Protein AF-A0AAW0WL42-F1 (afdb_monomer_lite)

Structure (mmCIF, N/CA/C/O backbone):
data_AF-A0AAW0WL42-F1
#
_entry.id   AF-A0AAW0WL42-F1
#
loop_
_atom_site.group_PDB
_atom_site.id
_atom_site.type_symbol
_atom_site.label_atom_id
_atom_site.label_alt_id
_atom_site.label_comp_id
_atom_site.label_asym_id
_atom_site.label_entity_id
_atom_site.label_seq_id
_atom_site.pdbx_PDB_ins_code
_atom_site.Cartn_x
_atom_site.Cartn_y
_atom_site.Cartn_z
_atom_site.occupancy
_atom_site.B_iso_or_equiv
_atom_site.auth_seq_id
_atom_site.auth_comp_id
_atom_site.auth_asym_id
_atom_site.auth_atom_id
_atom_site.pdbx_PDB_model_num
ATOM 1 N N . VAL A 1 1 ? -12.534 11.253 -17.931 1.00 36.69 1 VAL A N 1
ATOM 2 C CA . VAL A 1 1 ? -13.382 10.326 -17.145 1.00 36.69 1 VAL A CA 1
ATOM 3 C C . VAL A 1 1 ? -12.782 8.945 -17.335 1.00 36.69 1 VAL A C 1
ATOM 5 O O . VAL A 1 1 ? -12.980 8.347 -18.386 1.00 36.69 1 VAL A O 1
ATOM 8 N N . ASN A 1 2 ? -11.872 8.556 -16.441 1.00 32.75 2 ASN A N 1
ATOM 9 C CA . ASN A 1 2 ? -11.008 7.392 -16.641 1.00 32.75 2 ASN A CA 1
ATOM 10 C C . ASN A 1 2 ? -11.770 6.095 -16.342 1.00 32.75 2 ASN A C 1
ATOM 12 O O . ASN A 1 2 ? -12.521 6.002 -15.382 1.00 32.75 2 ASN A O 1
ATOM 16 N N . ASN A 1 3 ? -11.555 5.096 -17.194 1.00 33.22 3 ASN A N 1
ATOM 17 C CA . ASN A 1 3 ? -12.293 3.833 -17.326 1.00 33.22 3 ASN A CA 1
ATOM 18 C C . ASN A 1 3 ? -12.243 2.873 -16.111 1.00 33.22 3 ASN A C 1
ATOM 20 O O . ASN A 1 3 ? -12.611 1.708 -16.250 1.00 33.22 3 ASN A O 1
ATOM 24 N N . LEU A 1 4 ? -11.777 3.315 -14.941 1.00 45.91 4 LEU A N 1
ATOM 25 C CA . LEU A 1 4 ? -11.551 2.450 -13.779 1.00 45.91 4 LEU A CA 1
ATOM 26 C C . LEU A 1 4 ? -12.658 2.509 -12.710 1.00 45.91 4 LEU A C 1
ATOM 28 O O . LEU A 1 4 ? -12.720 1.600 -11.884 1.00 45.91 4 LEU A O 1
ATOM 32 N N . ASP A 1 5 ? -13.582 3.478 -12.770 1.00 43.34 5 ASP A N 1
ATOM 33 C CA . ASP A 1 5 ? -14.715 3.604 -11.825 1.00 43.34 5 ASP A CA 1
ATOM 34 C C . ASP A 1 5 ? -15.671 2.388 -11.846 1.00 43.34 5 ASP A C 1
ATOM 36 O O . ASP A 1 5 ? -16.572 2.268 -11.019 1.00 43.34 5 ASP A O 1
ATOM 40 N N . ARG A 1 6 ? -15.488 1.462 -12.798 1.00 39.78 6 ARG A N 1
ATOM 41 C CA . ARG A 1 6 ? -16.279 0.230 -12.941 1.00 39.78 6 ARG A CA 1
ATOM 42 C C . ARG A 1 6 ? -15.676 -1.013 -12.281 1.00 39.78 6 ARG A C 1
ATOM 44 O O . ARG A 1 6 ? -16.339 -2.045 -12.300 1.00 39.78 6 ARG A O 1
ATOM 51 N N . ALA A 1 7 ? -14.456 -0.971 -11.741 1.00 49.81 7 ALA A N 1
ATOM 52 C CA . ALA A 1 7 ? -13.776 -2.211 -11.353 1.00 49.81 7 ALA A CA 1
ATOM 53 C C . ALA A 1 7 ? -14.231 -2.784 -9.997 1.00 49.81 7 ALA A C 1
ATOM 55 O O . ALA A 1 7 ? -14.403 -3.995 -9.904 1.00 49.81 7 ALA A O 1
ATOM 56 N N . LEU A 1 8 ? -14.461 -1.963 -8.964 1.00 56.09 8 LEU A N 1
ATOM 57 C CA . LEU A 1 8 ? -14.911 -2.419 -7.640 1.00 56.09 8 LEU A CA 1
ATOM 58 C C . LEU A 1 8 ? -15.692 -1.300 -6.920 1.00 56.09 8 LEU A C 1
ATOM 60 O O . LEU A 1 8 ? -15.169 -0.190 -6.803 1.00 56.09 8 LEU A O 1
ATOM 64 N N . PRO A 1 9 ? -16.912 -1.554 -6.406 1.00 58.75 9 PRO A N 1
ATOM 65 C CA . PRO A 1 9 ? -17.633 -0.582 -5.588 1.00 58.75 9 PRO A CA 1
ATOM 66 C C . PRO A 1 9 ? -16.797 -0.165 -4.371 1.00 58.75 9 PRO A C 1
ATOM 68 O O . PRO A 1 9 ? -16.345 -1.012 -3.604 1.00 58.75 9 PRO A O 1
ATOM 71 N N . GLY A 1 10 ? -16.590 1.140 -4.187 1.00 65.25 10 GLY A N 1
ATOM 72 C CA . GLY A 1 10 ? -15.865 1.678 -3.032 1.00 65.25 10 GLY A CA 1
ATOM 73 C C . GLY A 1 10 ? -14.338 1.684 -3.147 1.00 65.25 10 GLY A C 1
ATOM 74 O O . GLY A 1 10 ? -13.685 2.031 -2.165 1.00 65.25 10 GLY A O 1
ATOM 75 N N . LEU A 1 11 ? -13.775 1.341 -4.313 1.00 76.69 11 LEU A N 1
ATOM 76 C CA . LEU A 1 11 ? -12.366 1.582 -4.620 1.00 76.69 11 LEU A CA 1
ATOM 77 C C . LEU A 1 11 ? -12.192 3.011 -5.149 1.00 76.69 11 LEU A C 1
ATOM 79 O O . LEU A 1 11 ? -12.708 3.348 -6.212 1.00 76.69 11 LEU A O 1
ATOM 83 N N . TYR A 1 12 ? -11.432 3.827 -4.429 1.00 77.38 12 TYR A N 1
ATOM 84 C CA . TYR A 1 12 ? -11.009 5.153 -4.882 1.00 77.38 12 TYR A CA 1
ATOM 85 C C . TYR A 1 12 ? -9.508 5.132 -5.107 1.00 77.38 12 TYR A C 1
ATOM 87 O O . TYR A 1 12 ? -8.794 4.527 -4.311 1.00 77.38 12 TYR A O 1
ATOM 95 N N . PHE A 1 13 ? -9.023 5.789 -6.158 1.00 87.38 13 PHE A N 1
ATOM 96 C CA . PHE A 1 13 ? -7.589 5.949 -6.362 1.00 87.38 13 PHE A CA 1
ATOM 97 C C . PHE A 1 13 ? -7.240 7.279 -7.029 1.00 87.38 13 PHE A C 1
ATOM 99 O O . PHE A 1 13 ? -8.010 7.827 -7.818 1.00 87.38 13 PHE A O 1
ATOM 106 N N . LEU A 1 14 ? -6.050 7.773 -6.709 1.00 90.81 14 LEU A N 1
ATOM 107 C CA . LEU A 1 14 ? -5.387 8.896 -7.348 1.00 90.81 14 LEU A CA 1
ATOM 108 C C . LEU A 1 14 ? -4.127 8.374 -8.034 1.00 90.81 14 LEU A C 1
ATOM 110 O O . LEU A 1 14 ? -3.274 7.767 -7.390 1.00 90.81 14 LEU A O 1
ATOM 114 N N . GLU A 1 15 ? -4.005 8.624 -9.334 1.00 94.00 15 GLU A N 1
ATOM 115 C CA . GLU A 1 15 ? -2.774 8.362 -10.074 1.00 94.00 15 GLU A CA 1
ATOM 116 C C . GLU A 1 15 ? -1.820 9.555 -9.955 1.00 94.00 15 GLU A C 1
ATOM 118 O O . GLU A 1 15 ? -2.195 10.697 -10.222 1.00 94.00 15 GLU A O 1
ATOM 123 N N . VAL A 1 16 ? -0.577 9.275 -9.573 1.00 94.44 16 VAL A N 1
ATOM 124 C CA . VAL A 1 16 ? 0.518 10.233 -9.449 1.00 94.44 16 VAL A CA 1
ATOM 125 C C . VAL A 1 16 ? 1.661 9.774 -10.349 1.00 94.44 16 VAL A C 1
ATOM 127 O O . VAL A 1 16 ? 2.218 8.688 -10.172 1.00 94.44 16 VAL A O 1
ATOM 130 N N . ASP A 1 17 ? 2.025 10.613 -11.316 1.00 93.31 17 ASP A N 1
ATOM 131 C CA . ASP A 1 17 ? 3.228 10.425 -12.124 1.00 93.31 17 ASP A CA 1
ATOM 132 C C . ASP A 1 17 ? 4.451 10.922 -11.337 1.00 93.31 17 ASP A C 1
ATOM 134 O O . ASP A 1 17 ? 4.514 12.090 -10.952 1.00 93.31 17 ASP A O 1
ATOM 138 N N . ASN A 1 18 ? 5.420 10.036 -11.098 1.00 91.62 18 ASN A N 1
ATOM 139 C CA . ASN A 1 18 ? 6.637 10.330 -10.342 1.00 91.62 18 ASN A CA 1
ATOM 140 C C . ASN A 1 18 ? 7.898 10.368 -11.233 1.00 91.62 18 ASN A C 1
ATOM 142 O O . ASN A 1 18 ? 9.002 10.059 -10.783 1.00 91.62 18 ASN A O 1
ATOM 146 N N . GLY A 1 19 ? 7.736 10.681 -12.523 1.00 91.31 19 GLY A N 1
ATOM 147 C CA . GLY A 1 19 ? 8.813 10.750 -13.514 1.00 91.31 19 GLY A CA 1
ATOM 148 C C . GLY A 1 19 ? 9.173 9.378 -14.081 1.00 91.31 19 GLY A C 1
ATOM 149 O O . GLY A 1 19 ? 8.843 9.081 -15.231 1.00 91.31 19 GLY A O 1
ATOM 150 N N . ASP A 1 20 ? 9.786 8.523 -13.265 1.00 90.50 20 ASP A N 1
ATOM 151 C CA . ASP A 1 20 ? 10.285 7.206 -13.699 1.00 90.50 20 ASP A CA 1
ATOM 152 C C . ASP A 1 20 ? 9.225 6.098 -13.586 1.00 90.50 20 ASP A C 1
ATOM 154 O O . ASP A 1 20 ? 9.289 5.062 -14.252 1.00 90.50 20 ASP A O 1
ATOM 158 N N . HIS A 1 21 ? 8.221 6.310 -12.739 1.00 95.88 21 HIS A N 1
ATOM 159 C CA . HIS A 1 21 ? 7.185 5.334 -12.422 1.00 95.88 21 HIS A CA 1
ATOM 160 C C . HIS A 1 21 ? 5.861 6.008 -12.079 1.00 95.88 21 HIS A C 1
ATOM 162 O O . HIS A 1 21 ? 5.787 7.227 -11.924 1.00 95.88 21 HIS A O 1
ATOM 168 N N . ILE A 1 22 ? 4.815 5.193 -11.969 1.00 96.62 22 ILE A N 1
ATOM 169 C CA . ILE A 1 22 ? 3.474 5.626 -11.590 1.00 96.62 22 ILE A CA 1
ATOM 170 C C . ILE A 1 22 ? 3.168 5.093 -10.194 1.00 96.62 22 ILE A C 1
ATOM 172 O O . ILE A 1 22 ? 3.534 3.964 -9.848 1.00 96.62 22 ILE A O 1
ATOM 176 N N . ILE A 1 23 ? 2.500 5.920 -9.396 1.00 96.62 23 ILE A N 1
ATOM 177 C CA . ILE A 1 23 ? 1.962 5.553 -8.091 1.00 96.62 23 ILE A CA 1
ATOM 178 C C . ILE A 1 23 ? 0.445 5.714 -8.145 1.00 96.62 23 ILE A C 1
ATOM 180 O O . ILE A 1 23 ? -0.046 6.778 -8.503 1.00 96.62 23 ILE A O 1
ATOM 184 N N . TRP A 1 24 ? -0.305 4.683 -7.770 1.00 95.88 24 TRP A N 1
ATOM 185 C CA . TRP A 1 24 ? -1.712 4.828 -7.407 1.00 95.88 24 TRP A CA 1
ATOM 186 C C . TRP A 1 24 ? -1.831 4.837 -5.897 1.00 95.88 24 TRP A C 1
ATOM 188 O O . TRP A 1 24 ? -1.459 3.861 -5.247 1.00 95.88 24 TRP A O 1
ATOM 198 N N . GLU A 1 25 ? -2.358 5.917 -5.344 1.00 94.56 25 GLU A N 1
ATOM 199 C CA . GLU A 1 25 ? -2.776 5.976 -3.947 1.00 94.56 25 GLU A CA 1
ATOM 200 C C . GLU A 1 25 ? -4.249 5.618 -3.890 1.00 94.56 25 GLU A C 1
ATOM 202 O O . GLU A 1 25 ? -5.044 6.247 -4.582 1.00 94.56 25 GLU A O 1
ATOM 207 N N . ALA A 1 26 ? -4.611 4.589 -3.131 1.00 92.31 26 ALA A N 1
ATOM 208 C CA . ALA A 1 26 ? -5.938 4.012 -3.215 1.00 92.31 26 ALA A CA 1
ATOM 209 C C . ALA A 1 26 ? -6.496 3.575 -1.861 1.00 92.31 26 ALA A C 1
ATOM 211 O O . ALA A 1 26 ? -5.761 3.236 -0.931 1.00 92.31 26 ALA A O 1
ATOM 212 N N . GLU A 1 27 ? -7.821 3.552 -1.776 1.00 93.00 27 GLU A N 1
ATOM 213 C CA . GLU A 1 27 ? -8.572 3.102 -0.609 1.00 93.00 27 GLU A CA 1
ATOM 214 C C . GLU A 1 27 ? -9.687 2.145 -1.021 1.00 93.00 27 GLU A C 1
ATOM 216 O O . GLU A 1 27 ? -10.356 2.366 -2.030 1.00 93.00 27 GLU A O 1
ATOM 221 N N . PHE A 1 28 ? -9.922 1.114 -0.211 1.00 92.56 28 PHE A N 1
ATOM 222 C CA . PHE A 1 28 ? -11.082 0.230 -0.333 1.00 92.56 28 PHE A CA 1
ATOM 223 C C . PHE A 1 28 ? -11.679 -0.082 1.043 1.00 92.56 28 PHE A C 1
ATOM 225 O O . PHE A 1 28 ? -11.014 0.064 2.070 1.00 92.56 28 PHE A O 1
ATOM 232 N N . MET A 1 29 ? -12.936 -0.524 1.084 1.00 92.56 29 MET A N 1
ATOM 233 C CA . MET A 1 29 ? -13.557 -0.972 2.334 1.00 92.56 29 MET A CA 1
ATOM 234 C C . MET A 1 29 ? -12.955 -2.303 2.786 1.00 92.56 29 MET A C 1
ATOM 236 O O . MET A 1 29 ? -12.895 -3.263 2.019 1.00 92.56 29 MET A O 1
ATOM 240 N N . SER A 1 30 ? -12.503 -2.372 4.038 1.00 91.69 30 SER A N 1
ATOM 241 C CA . SER A 1 30 ? -11.978 -3.606 4.612 1.00 91.69 30 SER A CA 1
ATOM 242 C C . SER A 1 30 ? -13.071 -4.682 4.648 1.00 91.69 30 SER A C 1
ATOM 244 O O . SER A 1 30 ? -14.160 -4.401 5.148 1.00 91.69 30 SER A O 1
ATOM 246 N N . PRO A 1 31 ? -12.777 -5.935 4.248 1.00 91.44 31 PRO A N 1
ATOM 247 C CA . PRO A 1 31 ? -13.733 -7.039 4.356 1.00 91.44 31 PRO A CA 1
ATOM 248 C C . PRO A 1 31 ? -14.225 -7.290 5.789 1.00 91.44 31 PRO A C 1
ATOM 250 O O . PRO A 1 31 ? -15.276 -7.892 5.989 1.00 91.44 31 PRO A O 1
ATOM 253 N N . PHE A 1 32 ? -13.489 -6.827 6.808 1.00 93.12 32 PHE A N 1
ATOM 254 C CA . PHE A 1 32 ? -13.939 -6.916 8.197 1.00 93.12 32 PHE A CA 1
ATOM 255 C C . PHE A 1 32 ? -15.175 -6.067 8.479 1.00 93.12 32 PHE A C 1
ATOM 257 O O . PHE A 1 32 ? -15.907 -6.405 9.397 1.00 93.12 32 PHE A O 1
ATOM 264 N N . VAL A 1 33 ? -15.456 -5.023 7.697 1.00 92.56 33 VAL A N 1
ATOM 265 C CA . VAL A 1 33 ? -16.695 -4.250 7.860 1.00 92.56 33 VAL A CA 1
ATOM 266 C C . VAL A 1 33 ? -17.921 -5.130 7.608 1.00 92.56 33 VAL A C 1
ATOM 268 O O . VAL A 1 33 ? -18.866 -5.092 8.391 1.00 92.56 33 VAL A O 1
ATOM 271 N N . ASP A 1 34 ? -17.870 -5.964 6.569 1.00 91.50 34 ASP A N 1
ATOM 272 C CA . ASP A 1 34 ? -18.992 -6.821 6.178 1.00 91.50 34 ASP A CA 1
ATOM 273 C C . ASP A 1 34 ? -19.031 -8.122 6.988 1.00 91.50 34 ASP A C 1
ATOM 275 O O . ASP A 1 34 ? -20.097 -8.591 7.385 1.00 91.50 34 ASP A O 1
ATOM 279 N N . HIS A 1 35 ? -17.864 -8.721 7.239 1.00 94.75 35 HIS A N 1
ATOM 280 C CA . HIS A 1 35 ? -17.778 -10.034 7.878 1.00 94.75 35 HIS A CA 1
ATOM 281 C C . HIS A 1 35 ? -17.702 -9.977 9.409 1.00 94.75 35 HIS A C 1
ATOM 283 O O . HIS A 1 35 ? -18.076 -10.950 10.061 1.00 94.75 35 HIS A O 1
ATOM 289 N N . LEU A 1 36 ? -17.200 -8.880 9.987 1.00 94.38 36 LEU A N 1
ATOM 290 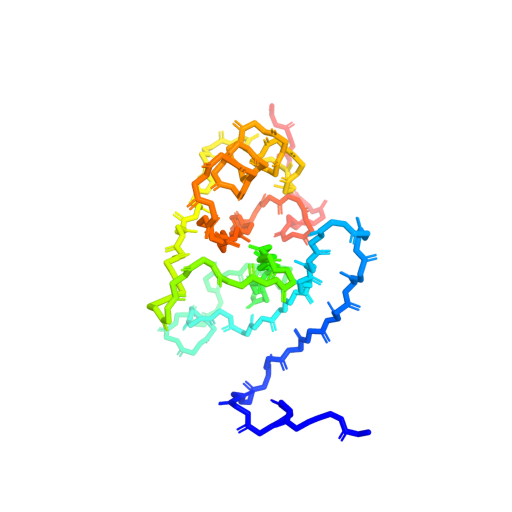C CA . LEU A 1 36 ? -16.943 -8.711 11.426 1.00 94.38 36 LEU A CA 1
ATOM 291 C C . LEU A 1 36 ? -17.256 -7.263 11.872 1.00 94.38 36 LEU A C 1
ATOM 293 O O . LEU A 1 36 ? -16.357 -6.535 12.314 1.00 94.38 36 LEU A O 1
ATOM 297 N N . PRO A 1 37 ? -18.520 -6.814 11.744 1.00 92.81 37 PRO A N 1
ATOM 298 C CA . PRO A 1 37 ? -18.893 -5.426 11.994 1.00 92.81 37 PRO A CA 1
ATOM 299 C C . PRO A 1 37 ? -18.555 -4.999 13.428 1.00 92.81 37 PRO A C 1
ATOM 301 O O . PRO A 1 37 ? -18.843 -5.707 14.392 1.00 92.81 37 PRO A O 1
ATOM 304 N N . GLY A 1 38 ? -17.939 -3.823 13.565 1.00 91.81 38 GLY A N 1
ATOM 305 C CA . GLY A 1 38 ? -17.511 -3.264 14.853 1.00 91.81 38 GLY A CA 1
ATOM 306 C C . GLY A 1 38 ? -16.157 -3.764 15.370 1.00 91.81 38 GLY A C 1
ATOM 307 O O . GLY A 1 38 ? -15.704 -3.279 16.403 1.00 91.81 38 GLY A O 1
ATOM 308 N N . LEU A 1 39 ? -15.486 -4.692 14.671 1.00 93.81 39 LEU A N 1
ATOM 309 C CA . LEU A 1 39 ? -14.146 -5.153 15.059 1.00 93.81 39 LEU A CA 1
ATOM 310 C C . LEU A 1 39 ? -13.073 -4.078 14.847 1.00 93.81 39 LEU A C 1
ATOM 312 O O . LEU A 1 39 ? -12.146 -3.947 15.646 1.00 93.81 39 LEU A O 1
ATOM 316 N N . LEU A 1 40 ? -13.168 -3.348 13.735 1.00 94.00 40 LEU A N 1
ATOM 317 C CA . LEU A 1 40 ? -12.234 -2.281 13.404 1.00 94.00 40 LEU A CA 1
ATOM 318 C C . LEU A 1 40 ? -12.753 -0.937 13.923 1.00 94.00 40 LEU A C 1
ATOM 320 O O . LEU A 1 40 ? -13.953 -0.675 13.838 1.00 94.00 40 LEU A O 1
ATOM 324 N N . PRO A 1 41 ? -11.861 -0.046 14.386 1.00 94.06 41 PRO A N 1
ATOM 325 C CA . PRO A 1 41 ? -12.221 1.346 14.598 1.00 94.06 41 PRO A CA 1
ATOM 326 C C . PRO A 1 41 ? -12.528 2.023 13.260 1.00 94.06 41 PRO A C 1
ATOM 328 O O . PRO A 1 41 ? -12.080 1.572 12.198 1.00 94.06 41 PRO A O 1
ATOM 331 N N . LYS A 1 42 ? -13.241 3.152 13.315 1.00 93.38 42 LYS A N 1
ATOM 332 C CA . LYS A 1 42 ? -13.763 3.826 12.122 1.00 93.38 42 LYS A CA 1
ATOM 333 C C . LYS A 1 42 ? -12.668 4.190 11.117 1.00 93.38 42 LYS A C 1
ATOM 335 O O . LYS A 1 42 ? -12.856 4.033 9.914 1.00 93.38 42 LYS A O 1
ATOM 340 N N . GLU A 1 43 ? -11.513 4.625 11.607 1.00 93.88 43 GLU A N 1
ATOM 341 C CA . GLU A 1 43 ? -10.335 4.987 10.814 1.00 93.88 43 GLU A CA 1
ATOM 342 C C . GLU A 1 43 ? -9.705 3.782 10.100 1.00 93.88 43 GLU A C 1
ATOM 344 O O . GLU A 1 43 ? -9.082 3.938 9.053 1.00 93.88 43 GLU A O 1
ATOM 349 N N . SER A 1 44 ? -9.875 2.569 10.634 1.00 94.56 44 SER A N 1
ATOM 350 C CA . SER A 1 44 ? -9.354 1.338 10.032 1.00 94.56 44 SER A CA 1
ATOM 351 C C . SER A 1 44 ? -10.355 0.626 9.124 1.00 94.56 44 SER A C 1
ATOM 353 O O . SER A 1 44 ? -9.941 -0.265 8.384 1.00 94.56 44 SER A O 1
ATOM 355 N N . GLU A 1 45 ? -11.637 0.998 9.123 1.00 94.44 45 GLU A N 1
ATOM 356 C CA . GLU A 1 45 ? -12.635 0.412 8.214 1.00 94.44 45 GLU A CA 1
ATOM 357 C C . GLU A 1 45 ? -12.253 0.584 6.740 1.00 94.44 45 GLU A C 1
ATOM 359 O O . GLU A 1 45 ? -12.507 -0.304 5.928 1.00 94.44 45 GLU A O 1
ATOM 364 N N . LYS A 1 46 ? -11.596 1.697 6.398 1.00 93.12 46 LYS A N 1
ATOM 365 C CA . LYS A 1 46 ? -10.986 1.896 5.083 1.00 93.12 46 LYS A CA 1
ATOM 366 C C . LYS A 1 46 ? -9.542 1.411 5.093 1.00 93.12 46 LYS A C 1
ATOM 368 O O . LYS A 1 46 ? -8.743 1.773 5.958 1.00 93.12 46 LYS A O 1
ATOM 373 N N . ALA A 1 47 ? -9.208 0.572 4.126 1.00 93.25 47 ALA A N 1
ATOM 374 C CA . ALA A 1 47 ? -7.865 0.087 3.885 1.00 93.25 47 ALA A CA 1
ATOM 375 C C . ALA A 1 47 ? -7.170 0.970 2.846 1.00 93.25 47 ALA A C 1
ATOM 377 O O . ALA A 1 47 ? -7.544 0.959 1.677 1.00 93.25 47 ALA A O 1
ATOM 378 N N . ALA A 1 48 ? -6.153 1.711 3.289 1.00 93.56 48 ALA A N 1
ATOM 379 C CA . ALA A 1 48 ? -5.298 2.525 2.432 1.00 93.56 48 ALA A CA 1
ATOM 380 C C . ALA A 1 48 ? -4.111 1.707 1.904 1.00 93.56 48 ALA A C 1
ATOM 382 O O . ALA A 1 48 ? -3.436 0.998 2.661 1.00 93.56 48 ALA A O 1
ATOM 383 N N . PHE A 1 49 ? -3.835 1.820 0.609 1.00 95.19 49 PHE A N 1
ATOM 384 C CA . PHE A 1 49 ? -2.719 1.147 -0.042 1.00 95.19 49 PHE A CA 1
ATOM 385 C C . PHE A 1 49 ? -2.127 1.988 -1.176 1.00 95.19 49 PHE A C 1
ATOM 387 O O . PHE A 1 49 ? -2.759 2.908 -1.692 1.00 95.19 49 PHE A O 1
ATOM 394 N N . GLN A 1 50 ? -0.894 1.665 -1.568 1.00 95.75 50 GLN A N 1
ATOM 395 C CA . GLN A 1 50 ? -0.244 2.242 -2.741 1.00 95.75 50 GLN A CA 1
ATOM 396 C C . GLN A 1 50 ? 0.151 1.145 -3.729 1.00 95.75 50 GLN A C 1
ATOM 398 O O . GLN A 1 50 ? 0.753 0.147 -3.331 1.00 95.75 50 GLN A O 1
ATOM 403 N N . LEU A 1 51 ? -0.153 1.332 -5.012 1.00 96.75 51 LEU A N 1
ATOM 404 C CA . LEU A 1 51 ? 0.428 0.544 -6.099 1.00 96.75 51 LEU A CA 1
ATOM 405 C C . LEU A 1 51 ? 1.526 1.361 -6.761 1.00 96.75 51 LEU A C 1
ATOM 407 O O . LEU A 1 51 ? 1.285 2.481 -7.187 1.00 96.75 51 LEU A O 1
ATOM 411 N N . VAL A 1 52 ? 2.719 0.798 -6.872 1.00 97.69 52 VAL A N 1
ATOM 412 C CA . VAL A 1 52 ? 3.865 1.424 -7.532 1.00 97.69 52 VAL A CA 1
ATOM 413 C C . VAL A 1 52 ? 4.290 0.529 -8.680 1.00 97.69 52 VAL A C 1
ATOM 415 O O . VAL A 1 52 ? 4.606 -0.641 -8.462 1.00 97.69 52 VAL A O 1
ATOM 418 N N . PHE A 1 53 ? 4.286 1.047 -9.902 1.00 97.31 53 PHE A N 1
ATOM 419 C CA . PHE A 1 53 ? 4.542 0.238 -11.091 1.00 97.31 53 PHE A CA 1
ATOM 420 C C . PHE A 1 53 ? 5.235 1.043 -12.196 1.00 97.31 53 PHE A C 1
ATOM 422 O O . PHE A 1 53 ? 5.148 2.275 -12.222 1.00 97.31 53 PHE A O 1
ATOM 429 N N . PRO A 1 54 ? 5.967 0.376 -13.106 1.00 96.19 54 PRO A N 1
ATOM 430 C CA . PRO A 1 54 ? 6.752 1.082 -14.103 1.00 96.19 54 PRO A CA 1
ATOM 431 C C . PRO A 1 54 ? 5.839 1.604 -15.215 1.00 96.19 54 PRO A C 1
ATOM 433 O O . PRO A 1 54 ? 4.833 0.978 -15.557 1.00 96.19 54 PRO A O 1
ATOM 436 N N . LYS A 1 55 ? 6.226 2.720 -15.840 1.00 94.56 55 LYS A N 1
ATOM 437 C CA . LYS A 1 55 ? 5.526 3.248 -17.027 1.00 94.56 55 LYS A CA 1
ATOM 438 C C . LYS A 1 55 ? 5.582 2.280 -18.210 1.00 94.56 55 LYS A C 1
ATOM 440 O O . LYS A 1 55 ? 4.645 2.199 -18.998 1.00 94.56 55 LYS A O 1
ATOM 445 N N . VAL A 1 56 ? 6.680 1.530 -18.315 1.00 93.06 56 VAL A N 1
ATOM 446 C CA . VAL A 1 56 ? 6.898 0.510 -19.342 1.00 93.06 56 VAL A CA 1
ATOM 447 C C . VAL A 1 56 ? 7.258 -0.805 -18.663 1.00 93.06 56 VAL A C 1
ATOM 449 O O . VAL A 1 56 ? 8.237 -0.898 -17.927 1.00 93.06 56 VAL A O 1
ATOM 452 N N . TRP A 1 57 ? 6.463 -1.838 -18.921 1.00 95.06 57 TRP A N 1
ATOM 453 C CA . TRP A 1 57 ? 6.688 -3.166 -18.363 1.00 95.06 57 TRP A CA 1
ATOM 454 C C . TRP A 1 57 ? 7.712 -3.941 -19.190 1.00 95.06 57 TRP A C 1
ATOM 456 O O . TRP A 1 57 ? 7.610 -4.003 -20.413 1.00 95.06 57 TRP A O 1
ATOM 466 N N . ARG A 1 58 ? 8.667 -4.593 -18.516 1.00 92.44 58 ARG A N 1
ATOM 467 C CA . ARG A 1 58 ? 9.667 -5.460 -19.171 1.00 92.44 58 ARG A CA 1
ATOM 468 C C . ARG A 1 58 ? 9.065 -6.756 -19.709 1.00 92.44 58 ARG A C 1
ATOM 470 O O . ARG A 1 58 ? 9.608 -7.358 -20.628 1.00 92.44 58 ARG A O 1
ATOM 477 N N . THR A 1 59 ? 7.961 -7.204 -19.115 1.00 92.31 59 THR A N 1
ATOM 478 C CA . THR A 1 59 ? 7.265 -8.436 -19.489 1.00 92.31 59 THR A CA 1
ATOM 479 C C . THR A 1 59 ? 5.761 -8.187 -19.547 1.00 92.31 59 THR A C 1
ATOM 481 O O . THR A 1 59 ? 5.226 -7.327 -18.848 1.00 92.31 59 THR A O 1
ATOM 484 N N . HIS A 1 60 ? 5.054 -8.980 -20.349 1.00 94.25 60 HIS A N 1
ATOM 485 C CA . HIS A 1 60 ? 3.591 -8.937 -20.423 1.00 94.25 60 HIS A CA 1
ATOM 486 C C . HIS A 1 60 ? 2.909 -9.475 -19.152 1.00 94.25 60 HIS A C 1
ATOM 488 O O . HIS A 1 60 ? 1.723 -9.235 -18.952 1.00 94.25 60 HIS A O 1
ATOM 494 N N . LEU A 1 61 ? 3.655 -10.182 -18.293 1.00 95.62 61 LEU A N 1
ATOM 495 C CA . LEU A 1 61 ? 3.144 -10.804 -17.069 1.00 95.62 61 LEU A CA 1
ATOM 496 C C . LEU A 1 61 ? 2.897 -9.796 -15.941 1.00 95.62 61 LEU A C 1
ATOM 498 O O . LEU A 1 61 ? 2.159 -10.110 -15.015 1.00 95.62 61 LEU A O 1
ATOM 502 N N . LYS A 1 62 ? 3.508 -8.604 -16.013 1.00 96.19 62 LYS A N 1
ATOM 503 C CA . LYS A 1 62 ? 3.357 -7.521 -15.026 1.00 96.19 62 LYS A CA 1
ATOM 504 C C . LYS A 1 62 ? 3.556 -7.990 -13.569 1.00 96.19 62 LYS A C 1
ATOM 506 O O . LYS A 1 62 ? 2.649 -7.855 -12.742 1.00 96.19 62 LYS A O 1
ATOM 511 N N . PRO A 1 63 ? 4.726 -8.576 -13.242 1.00 97.31 63 PRO A N 1
ATOM 512 C CA . PRO A 1 63 ? 4.969 -9.142 -11.919 1.00 97.31 63 PRO A CA 1
ATOM 513 C C . PRO A 1 63 ? 4.811 -8.070 -10.839 1.00 97.31 63 PRO A C 1
ATOM 515 O O . PRO A 1 63 ? 5.312 -6.955 -10.984 1.00 97.31 63 PRO A O 1
ATOM 518 N N . THR A 1 64 ? 4.112 -8.415 -9.759 1.00 97.75 64 THR A N 1
ATOM 519 C CA . THR A 1 64 ? 3.794 -7.492 -8.665 1.00 97.75 64 THR A CA 1
ATOM 520 C C . THR A 1 64 ? 4.039 -8.174 -7.322 1.00 97.75 64 THR A C 1
ATOM 522 O O . THR A 1 64 ? 3.545 -9.273 -7.084 1.00 97.75 64 THR A O 1
ATOM 525 N N . CYS A 1 65 ? 4.798 -7.524 -6.441 1.00 97.94 65 CYS A N 1
ATOM 526 C CA . CYS A 1 65 ? 5.064 -7.974 -5.078 1.00 97.94 65 CYS A CA 1
ATOM 527 C C . CYS A 1 65 ? 4.087 -7.315 -4.092 1.00 97.94 65 CYS A C 1
ATOM 529 O O . CYS A 1 65 ? 3.918 -6.096 -4.104 1.00 97.94 65 CYS A O 1
ATOM 531 N N . LEU A 1 66 ? 3.451 -8.103 -3.224 1.00 97.00 66 LEU A N 1
ATOM 532 C CA . LEU A 1 66 ? 2.621 -7.585 -2.136 1.00 97.00 66 LEU A CA 1
ATOM 533 C C . LEU A 1 66 ? 3.473 -7.392 -0.876 1.00 97.00 66 LEU A C 1
ATOM 535 O O . LEU A 1 66 ? 3.989 -8.356 -0.315 1.00 97.00 66 LEU A O 1
ATOM 539 N N . HIS A 1 67 ? 3.575 -6.151 -0.408 1.00 95.69 67 HIS A N 1
ATOM 540 C CA . HIS A 1 67 ? 4.334 -5.771 0.780 1.00 95.69 67 HIS A CA 1
ATOM 541 C C . HIS A 1 67 ? 3.408 -5.604 1.979 1.00 95.69 67 HIS A C 1
ATOM 543 O O . HIS A 1 67 ? 2.691 -4.605 2.104 1.00 95.69 67 HIS A O 1
ATOM 549 N N . LEU A 1 68 ? 3.472 -6.566 2.895 1.00 91.06 68 LEU A N 1
ATOM 550 C CA . LEU A 1 68 ? 2.795 -6.497 4.186 1.00 91.06 68 LEU A CA 1
ATOM 551 C C . LEU A 1 68 ? 3.690 -5.769 5.196 1.00 91.06 68 LEU A C 1
ATOM 553 O O . LEU A 1 68 ? 4.896 -6.005 5.249 1.00 91.06 68 LEU A O 1
ATOM 557 N N . ALA A 1 69 ? 3.111 -4.847 5.964 1.00 88.50 69 ALA A N 1
ATOM 558 C CA . ALA A 1 69 ? 3.854 -4.091 6.966 1.00 88.50 69 ALA A CA 1
ATOM 559 C C . ALA A 1 69 ? 4.179 -4.968 8.181 1.00 88.50 69 ALA A C 1
ATOM 561 O O . ALA A 1 69 ? 3.325 -5.710 8.672 1.00 88.50 69 ALA A O 1
ATOM 562 N N . GLY A 1 70 ? 5.400 -4.827 8.700 1.00 85.94 70 GLY A N 1
ATOM 563 C CA . GLY A 1 70 ? 5.749 -5.330 10.026 1.00 85.94 70 GLY A CA 1
ATOM 564 C C . GLY A 1 70 ? 5.109 -4.493 11.140 1.00 85.94 70 GLY A C 1
ATOM 565 O O . GLY A 1 70 ? 4.604 -3.393 10.909 1.00 85.94 70 GLY A O 1
ATOM 566 N N . THR A 1 71 ? 5.146 -5.002 12.370 1.00 80.44 71 THR A N 1
ATOM 567 C CA . THR A 1 71 ? 4.735 -4.246 13.564 1.00 80.44 71 THR A CA 1
ATOM 568 C C . THR A 1 71 ? 5.573 -2.972 13.702 1.00 80.44 71 THR A C 1
ATOM 570 O O . THR A 1 71 ? 6.788 -3.012 13.519 1.00 80.44 71 THR A O 1
ATOM 573 N N . GLY A 1 72 ? 4.941 -1.842 14.031 1.00 80.75 72 GLY A N 1
ATOM 574 C CA . GLY A 1 72 ? 5.639 -0.555 14.164 1.00 80.75 72 GLY A CA 1
ATOM 575 C C . GLY A 1 72 ? 5.964 0.147 12.840 1.00 80.75 72 GLY A C 1
ATOM 576 O O . GLY A 1 72 ? 6.607 1.197 12.856 1.00 80.75 72 GLY A O 1
ATOM 577 N N . ASP A 1 73 ? 5.543 -0.397 11.692 1.00 86.06 73 ASP A N 1
ATOM 578 C CA . ASP A 1 73 ? 5.670 0.307 10.418 1.00 86.06 73 ASP A CA 1
ATOM 579 C C . ASP A 1 73 ? 4.545 1.336 10.249 1.00 86.06 73 ASP A C 1
ATOM 581 O O . ASP A 1 73 ? 3.359 1.014 10.310 1.00 86.06 73 ASP A O 1
ATOM 585 N N . HIS A 1 74 ? 4.938 2.588 10.030 1.00 86.38 74 HIS A N 1
ATOM 586 C CA . HIS A 1 74 ? 4.034 3.719 9.878 1.00 86.38 74 HIS A CA 1
ATOM 587 C C . HIS A 1 74 ? 4.209 4.312 8.482 1.00 86.38 74 HIS A C 1
ATOM 589 O O . HIS A 1 74 ? 5.309 4.739 8.111 1.00 86.38 74 HIS A O 1
ATOM 595 N N . GLY A 1 75 ? 3.118 4.389 7.723 1.00 90.62 75 GLY A N 1
ATOM 596 C CA . GLY A 1 75 ? 3.136 4.895 6.362 1.00 90.62 75 GLY A CA 1
ATOM 597 C C . GLY A 1 75 ? 3.735 3.917 5.353 1.00 90.62 75 GLY A C 1
ATOM 598 O O . GLY A 1 75 ? 3.938 2.723 5.587 1.00 90.62 75 GLY A O 1
ATOM 599 N N . PHE A 1 76 ? 4.033 4.474 4.182 1.00 94.00 76 PHE A N 1
ATOM 600 C CA . PHE A 1 76 ? 4.544 3.730 3.030 1.00 94.00 76 PHE A CA 1
ATOM 601 C C . PHE A 1 76 ? 6.030 3.984 2.759 1.00 94.00 76 PHE A C 1
ATOM 603 O O . PHE A 1 76 ? 6.654 3.231 2.016 1.00 94.00 76 PHE A O 1
ATOM 610 N N . TRP A 1 77 ? 6.611 5.053 3.319 1.00 91.94 77 TRP A N 1
ATOM 611 C CA . TRP A 1 77 ? 7.910 5.577 2.880 1.00 91.94 77 TRP A CA 1
ATOM 612 C C . TRP A 1 77 ? 9.048 4.560 3.007 1.00 91.94 77 TRP A C 1
ATOM 614 O O . TRP A 1 77 ? 9.782 4.355 2.042 1.00 91.94 77 TRP A O 1
ATOM 624 N N . ARG A 1 78 ? 9.166 3.879 4.158 1.00 92.94 78 ARG A N 1
ATOM 625 C CA . ARG A 1 78 ? 10.252 2.912 4.395 1.00 92.94 78 ARG A CA 1
ATOM 626 C C . ARG A 1 78 ? 10.214 1.774 3.380 1.00 92.94 78 ARG A C 1
ATOM 628 O O . ARG A 1 78 ? 11.215 1.517 2.718 1.00 92.94 78 ARG A O 1
ATOM 635 N N . ARG A 1 79 ? 9.046 1.150 3.199 1.00 95.19 79 ARG A N 1
ATOM 636 C CA . ARG A 1 79 ? 8.844 0.085 2.204 1.00 95.19 79 ARG A CA 1
ATOM 637 C C . ARG A 1 79 ? 9.069 0.589 0.780 1.00 95.19 79 ARG A C 1
ATOM 639 O O . ARG A 1 79 ? 9.735 -0.089 0.000 1.00 95.19 79 ARG A O 1
ATOM 646 N N . LYS A 1 80 ? 8.599 1.798 0.449 1.00 94.44 80 LYS A N 1
ATOM 647 C CA . LYS A 1 80 ? 8.829 2.404 -0.870 1.00 94.44 80 LYS A CA 1
ATOM 648 C C . LYS A 1 80 ? 10.313 2.548 -1.195 1.00 94.44 80 LYS A C 1
ATOM 650 O O . LYS A 1 80 ? 10.757 2.103 -2.249 1.00 94.44 80 LYS A O 1
ATOM 655 N N . MET A 1 81 ? 11.073 3.150 -0.287 1.00 93.75 81 MET A N 1
ATOM 656 C CA . MET A 1 81 ? 12.476 3.468 -0.542 1.00 93.75 81 MET A CA 1
ATOM 657 C C . MET A 1 81 ? 13.382 2.243 -0.483 1.00 93.75 81 MET A C 1
ATOM 659 O O . MET A 1 81 ? 14.277 2.117 -1.312 1.00 93.75 81 MET A O 1
ATOM 663 N N . LEU A 1 82 ? 13.160 1.353 0.486 1.00 95.19 82 LEU A N 1
ATOM 664 C CA . LEU A 1 82 ? 14.094 0.262 0.770 1.00 95.19 82 LEU A CA 1
ATOM 665 C C . LEU A 1 82 ? 13.762 -1.038 0.035 1.00 95.19 82 LEU A C 1
ATOM 667 O O . LEU A 1 82 ? 14.647 -1.868 -0.135 1.00 95.19 82 LEU A O 1
ATOM 671 N N . MET A 1 83 ? 12.506 -1.238 -0.378 1.00 95.75 83 MET A N 1
ATOM 672 C CA . MET A 1 83 ? 12.062 -2.500 -0.983 1.00 95.75 83 MET A CA 1
ATOM 673 C C . MET A 1 83 ? 11.502 -2.293 -2.387 1.00 95.75 83 MET A C 1
ATOM 675 O O . MET A 1 83 ? 11.925 -2.959 -3.327 1.00 95.75 83 MET A O 1
ATOM 679 N N . VAL A 1 84 ? 10.569 -1.353 -2.552 1.00 97.25 84 VAL A N 1
ATOM 680 C CA . VAL A 1 84 ? 9.887 -1.154 -3.838 1.00 97.25 84 VAL A CA 1
ATOM 681 C C . VAL A 1 84 ? 10.813 -0.575 -4.892 1.00 97.25 84 VAL A C 1
ATOM 683 O O . VAL A 1 84 ? 10.836 -1.091 -6.004 1.00 97.25 84 VAL A O 1
ATOM 686 N N . LYS A 1 85 ? 11.580 0.471 -4.566 1.00 95.81 85 LYS A N 1
ATOM 687 C CA . LYS A 1 85 ? 12.457 1.119 -5.546 1.00 95.81 85 LYS A CA 1
ATOM 688 C C . LYS A 1 85 ? 13.491 0.148 -6.150 1.00 95.81 85 LYS A C 1
ATOM 690 O O . LYS A 1 85 ? 13.529 0.069 -7.375 1.00 95.81 85 LYS A O 1
ATOM 695 N N . PRO A 1 86 ? 14.230 -0.666 -5.367 1.00 96.56 86 PRO A N 1
ATOM 696 C CA . PRO A 1 86 ? 15.109 -1.693 -5.936 1.00 96.56 86 PRO A CA 1
ATOM 697 C C . PRO A 1 86 ? 14.368 -2.725 -6.802 1.00 96.56 86 PRO A C 1
ATOM 699 O O . PRO A 1 86 ? 14.793 -3.015 -7.917 1.00 96.56 86 PRO A O 1
ATOM 702 N N . LEU A 1 87 ? 13.217 -3.243 -6.346 1.00 96.94 87 LEU A N 1
ATOM 703 C CA . LEU A 1 87 ? 12.420 -4.210 -7.121 1.00 96.94 87 LEU A CA 1
ATOM 704 C C . LEU A 1 87 ? 11.956 -3.641 -8.468 1.00 96.94 87 LEU A C 1
ATOM 706 O O . LEU A 1 87 ? 11.971 -4.335 -9.491 1.00 96.94 87 LEU A O 1
ATOM 710 N N . LEU A 1 88 ? 11.556 -2.376 -8.463 1.00 96.88 88 LEU A N 1
ATOM 711 C CA . LEU A 1 88 ? 11.072 -1.676 -9.636 1.00 96.88 88 LEU A CA 1
ATOM 712 C C . LEU A 1 88 ? 12.207 -1.387 -10.622 1.00 96.88 88 LEU A C 1
ATOM 714 O O . LEU A 1 88 ? 12.110 -1.758 -11.793 1.00 96.88 88 LEU A O 1
ATOM 718 N N . ASP A 1 89 ? 13.287 -0.775 -10.143 1.00 94.81 89 ASP A N 1
ATOM 719 C CA . ASP A 1 89 ? 14.379 -0.285 -10.983 1.00 94.81 89 ASP A CA 1
ATOM 720 C C . ASP A 1 89 ? 15.244 -1.437 -11.509 1.00 94.81 89 ASP A C 1
ATOM 722 O O . ASP A 1 89 ? 15.598 -1.480 -12.691 1.00 94.81 89 ASP A O 1
ATOM 726 N N . GLU A 1 90 ? 15.559 -2.416 -10.661 1.00 95.12 90 GLU A N 1
ATOM 727 C CA . GLU A 1 90 ? 16.489 -3.492 -11.009 1.00 95.12 90 GLU A CA 1
ATOM 728 C C . GLU A 1 90 ? 15.775 -4.644 -11.714 1.00 95.12 90 GLU A C 1
ATOM 730 O O . GLU A 1 90 ? 16.313 -5.210 -12.668 1.00 95.12 90 GLU A O 1
ATOM 735 N N . SER A 1 91 ? 14.537 -4.955 -11.314 1.00 94.81 91 SER A N 1
ATOM 736 C CA . SER A 1 91 ? 13.812 -6.142 -11.794 1.00 94.81 91 SER A CA 1
ATOM 737 C C . SER A 1 91 ? 12.550 -5.833 -12.607 1.00 94.81 91 SER A C 1
ATOM 739 O O . SER A 1 91 ? 12.016 -6.730 -13.260 1.00 94.81 91 SER A O 1
ATOM 741 N N . GLY A 1 92 ? 12.072 -4.585 -12.634 1.00 95.56 92 GLY A N 1
ATOM 742 C CA . GLY A 1 92 ? 10.804 -4.241 -13.289 1.00 95.56 92 GLY A CA 1
ATOM 743 C C . GLY A 1 92 ? 9.584 -4.861 -12.601 1.00 95.56 92 GLY A C 1
ATOM 744 O O . GLY A 1 92 ? 8.573 -5.102 -13.264 1.00 95.56 92 GLY A O 1
ATOM 745 N N . ILE A 1 93 ? 9.693 -5.165 -11.303 1.00 97.62 93 ILE A N 1
ATOM 746 C CA . ILE A 1 93 ? 8.629 -5.764 -10.493 1.00 97.62 93 ILE A CA 1
ATOM 747 C C . ILE A 1 93 ? 7.877 -4.638 -9.783 1.00 97.62 93 ILE A C 1
ATOM 749 O O . ILE A 1 93 ? 8.457 -3.875 -9.011 1.00 97.62 93 ILE A O 1
ATOM 753 N N . ALA A 1 94 ? 6.575 -4.537 -10.034 1.00 98.12 94 ALA A N 1
ATOM 754 C CA . ALA A 1 94 ? 5.711 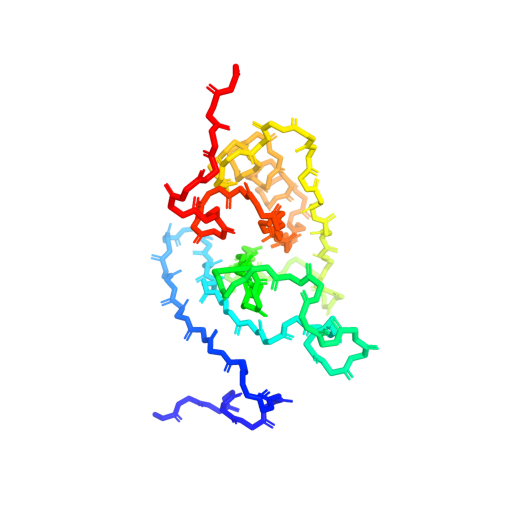-3.589 -9.345 1.00 98.12 94 ALA A CA 1
ATOM 755 C C . ALA A 1 94 ? 5.484 -3.991 -7.887 1.00 98.12 94 ALA A C 1
ATOM 757 O O . ALA A 1 94 ? 5.806 -5.099 -7.459 1.00 98.12 94 ALA A O 1
ATOM 758 N N . SER A 1 95 ? 4.907 -3.094 -7.101 1.00 98.38 95 SER A N 1
ATOM 759 C CA . SER A 1 95 ? 4.646 -3.335 -5.689 1.00 98.38 95 SER A CA 1
ATOM 760 C C . SER A 1 95 ? 3.280 -2.820 -5.268 1.00 98.38 95 SER A C 1
ATOM 762 O O . SER A 1 95 ? 2.932 -1.680 -5.555 1.00 98.38 95 SER A O 1
ATOM 764 N N . ALA A 1 96 ? 2.535 -3.648 -4.543 1.00 97.50 96 ALA A N 1
ATOM 765 C CA . ALA A 1 96 ? 1.352 -3.2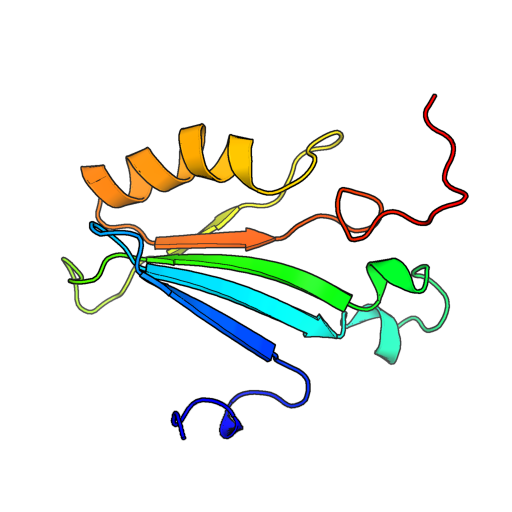55 -3.791 1.00 97.50 96 ALA A CA 1
ATOM 766 C C . ALA A 1 96 ? 1.736 -3.136 -2.316 1.00 97.50 96 ALA A C 1
ATOM 768 O O . ALA A 1 96 ? 2.267 -4.083 -1.741 1.00 97.50 96 ALA A O 1
ATOM 769 N N . ILE A 1 97 ? 1.492 -1.987 -1.698 1.00 96.69 97 ILE A N 1
ATOM 770 C CA . ILE A 1 97 ? 1.899 -1.696 -0.323 1.00 96.69 97 ILE A CA 1
ATOM 771 C C . ILE A 1 97 ? 0.650 -1.373 0.486 1.00 96.69 97 ILE A C 1
ATOM 773 O O . ILE A 1 97 ? 0.016 -0.353 0.239 1.00 96.69 97 ILE A O 1
ATOM 777 N N . LEU A 1 98 ? 0.301 -2.218 1.454 1.00 94.31 98 LEU A N 1
ATOM 778 C CA . LEU A 1 98 ? -0.884 -2.034 2.298 1.00 94.31 98 LEU A CA 1
ATOM 779 C C . LEU A 1 98 ? -0.494 -1.427 3.648 1.00 94.31 98 LEU A C 1
ATOM 781 O O . LEU A 1 98 ? 0.411 -1.934 4.311 1.00 94.31 98 LEU A O 1
ATOM 785 N N . GLU A 1 99 ? -1.155 -0.362 4.091 1.00 93.00 99 GLU A N 1
ATOM 786 C CA . GLU A 1 99 ? -0.966 0.132 5.459 1.00 93.00 99 GLU A CA 1
ATOM 787 C C . GLU A 1 99 ? -1.743 -0.742 6.446 1.00 93.00 99 GLU A C 1
ATOM 789 O O . GLU A 1 99 ? -2.907 -1.054 6.207 1.00 93.00 99 GLU A O 1
ATOM 794 N N . ASN A 1 100 ? -1.116 -1.153 7.551 1.00 92.00 100 ASN A N 1
ATOM 795 C CA . ASN A 1 100 ? -1.776 -1.992 8.551 1.00 92.00 100 ASN A CA 1
ATOM 796 C C . ASN A 1 100 ? -2.899 -1.219 9.275 1.00 92.00 100 ASN A C 1
ATOM 798 O O . ASN A 1 100 ? -2.782 -0.007 9.472 1.00 92.00 100 ASN A O 1
ATOM 802 N N . PRO A 1 101 ? -3.976 -1.898 9.717 1.00 91.81 101 PRO A N 1
ATOM 803 C CA . PRO A 1 101 ? -4.944 -1.301 10.640 1.00 91.81 101 PRO A CA 1
ATOM 804 C C . PRO A 1 101 ? -4.234 -0.786 11.899 1.00 91.81 101 PRO A C 1
ATOM 806 O O . PRO A 1 101 ? -3.264 -1.410 12.322 1.00 91.81 101 PRO A O 1
ATOM 809 N N . PHE A 1 102 ? -4.723 0.293 12.519 1.00 91.81 102 PHE A N 1
ATOM 810 C CA . PHE A 1 102 ? -4.140 0.914 13.728 1.00 91.81 102 PHE A CA 1
ATOM 811 C C . PHE A 1 102 ? -2.783 1.631 13.549 1.00 91.81 102 PHE A C 1
ATOM 813 O O . PHE A 1 102 ? -2.189 2.087 14.532 1.00 91.81 102 PHE A O 1
ATOM 820 N N . TYR A 1 103 ? -2.296 1.774 12.313 1.00 90.69 103 TYR A N 1
ATOM 821 C CA . TYR A 1 103 ? -1.069 2.506 11.972 1.00 90.69 103 TYR A CA 1
ATOM 822 C C . TYR A 1 103 ? -1.357 3.653 10.998 1.00 90.69 103 TYR A C 1
ATOM 824 O O . TYR A 1 103 ? -2.395 3.679 10.347 1.00 90.69 103 TYR A O 1
ATOM 832 N N . GLY A 1 104 ? -0.422 4.605 10.911 1.00 88.50 104 GLY A N 1
ATOM 833 C CA . GLY A 1 104 ? -0.465 5.732 9.971 1.00 88.50 104 GLY A CA 1
ATOM 834 C C . GLY A 1 104 ? -1.810 6.454 9.920 1.00 88.50 104 GLY A C 1
ATOM 835 O O . GLY A 1 104 ? -2.295 6.906 10.959 1.00 88.50 104 GLY A O 1
ATOM 836 N N . CYS A 1 105 ? -2.409 6.564 8.728 1.00 88.38 105 CYS A N 1
ATOM 837 C CA . CYS A 1 105 ? -3.703 7.239 8.559 1.00 88.38 105 CYS A CA 1
ATOM 838 C C . CYS A 1 105 ? -4.890 6.415 9.083 1.00 88.38 105 CYS A C 1
ATOM 840 O O . CYS A 1 105 ? -5.983 6.949 9.255 1.00 88.38 105 CYS A O 1
ATOM 842 N N . ARG A 1 106 ? -4.662 5.132 9.384 1.00 92.38 106 ARG A N 1
ATOM 843 C CA . ARG A 1 106 ? -5.651 4.177 9.900 1.00 92.38 106 ARG A CA 1
ATOM 844 C C . ARG A 1 106 ? -5.617 4.049 11.427 1.00 92.38 106 ARG A C 1
ATOM 846 O O . ARG A 1 106 ? -6.288 3.177 11.984 1.00 92.38 106 ARG A O 1
ATOM 853 N N . LYS A 1 107 ? -4.820 4.876 12.114 1.00 91.94 107 LYS A N 1
ATOM 854 C CA . LYS A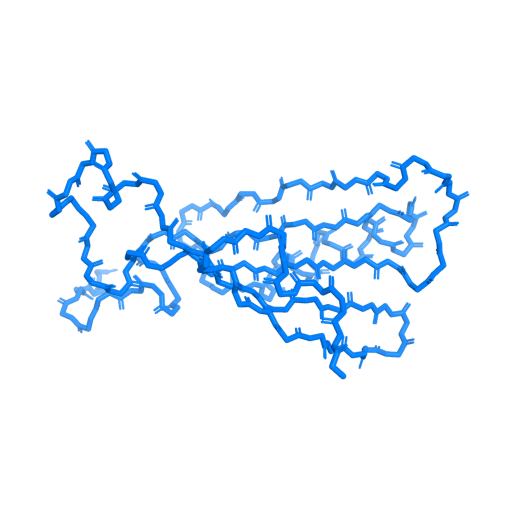 1 107 ? -4.708 4.905 13.577 1.00 91.94 107 LYS A CA 1
ATOM 855 C C . LYS A 1 107 ? -5.839 5.751 14.199 1.00 91.94 107 LYS A C 1
ATOM 857 O O . LYS A 1 107 ? -5.935 6.934 13.870 1.00 91.94 107 LYS A O 1
ATOM 862 N N . PRO A 1 108 ? -6.636 5.206 15.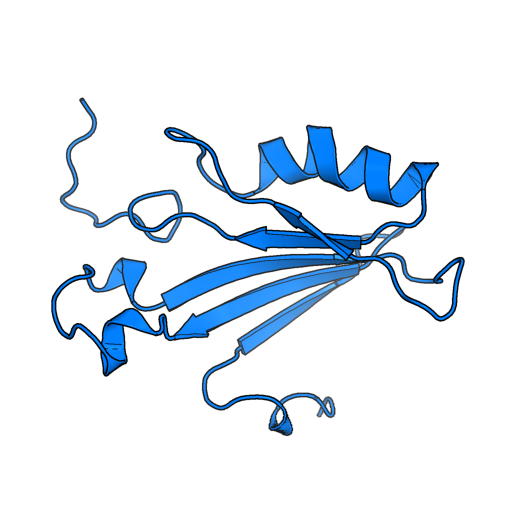136 1.00 92.62 108 PRO A N 1
ATOM 863 C CA . PRO A 1 108 ? -7.607 5.977 15.914 1.00 92.62 108 PRO A CA 1
ATOM 864 C C . PRO A 1 108 ? -6.956 7.099 16.720 1.00 92.62 108 PRO A C 1
ATOM 866 O O . PRO A 1 108 ? -5.842 6.955 17.236 1.00 92.62 108 PRO A O 1
ATOM 869 N N . LYS A 1 109 ? -7.667 8.221 16.863 1.00 89.38 109 LYS A N 1
ATOM 870 C CA . LYS A 1 109 ? -7.148 9.422 17.545 1.00 89.38 109 LYS A CA 1
ATOM 871 C C . LYS A 1 109 ? -6.866 9.204 19.034 1.00 89.38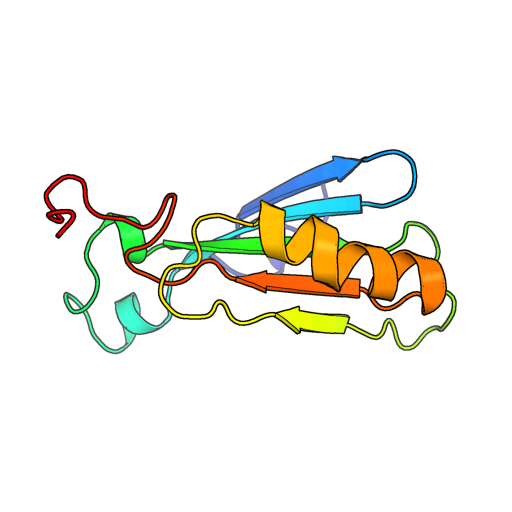 109 LYS A C 1
ATOM 873 O O . LYS A 1 109 ? -6.014 9.884 19.597 1.00 89.38 109 LYS A O 1
ATOM 878 N N . ASP A 1 110 ? -7.577 8.276 19.653 1.00 91.06 110 ASP A N 1
ATOM 879 C CA . ASP A 1 110 ? -7.515 7.918 21.069 1.00 91.06 110 ASP A CA 1
ATOM 880 C C . ASP A 1 110 ? -6.544 6.761 21.373 1.00 91.06 110 ASP A C 1
ATOM 882 O O . ASP A 1 110 ? -6.321 6.430 22.538 1.00 91.06 110 ASP A O 1
ATOM 886 N N . GLN A 1 111 ? -5.905 6.169 20.358 1.00 87.75 111 GLN A N 1
ATOM 887 C CA . GLN A 1 111 ? -4.930 5.099 20.565 1.00 87.75 111 GLN A CA 1
ATOM 888 C C . GLN A 1 111 ? -3.625 5.640 21.181 1.00 87.75 111 GLN A C 1
ATOM 890 O O . GLN A 1 111 ? -2.815 6.302 20.512 1.00 87.75 111 GLN A O 1
ATOM 895 N N . LEU A 1 112 ? -3.395 5.283 22.448 1.00 80.75 112 LEU A N 1
ATOM 896 C CA . LEU A 1 112 ? -2.197 5.629 23.217 1.00 80.75 112 LEU A CA 1
ATOM 897 C C . LEU A 1 112 ? -0.918 5.113 22.534 1.00 80.75 112 LEU A C 1
ATOM 899 O O . LEU A 1 112 ? -0.877 4.004 21.999 1.00 80.75 112 LEU A O 1
ATOM 903 N N . VAL A 1 113 ? 0.125 5.946 22.528 1.00 67.88 113 VAL A N 1
ATOM 904 C CA . VAL A 1 113 ? 1.490 5.534 22.172 1.00 67.88 113 VAL A CA 1
ATOM 905 C C . VAL A 1 113 ? 2.164 5.153 23.484 1.00 67.88 113 VAL A C 1
ATOM 907 O O . VAL A 1 113 ? 2.316 6.020 24.342 1.00 67.88 113 VAL A O 1
ATOM 910 N N . TYR A 1 114 ? 2.495 3.876 23.653 1.00 55.12 114 TYR A N 1
ATOM 911 C CA . TYR A 1 114 ? 3.354 3.416 24.745 1.00 55.12 114 TYR A CA 1
ATOM 912 C C . TYR A 1 114 ? 4.812 3.426 24.295 1.00 55.12 114 TYR A C 1
ATOM 914 O O . TYR A 1 114 ? 5.049 3.099 23.107 1.00 55.12 114 TYR A O 1
#

Foldseek 3Di:
DDPCPPPDPAKDWDWDDPPFWIKIWIKHADVCCVVPNPPADPLQRIKIKMKIAGPDAPDPVQAEAEDDDDPPDADCVVCCPPPQVCCCPVPRYIYMYIDDQCHYSNNDPPDDDD

InterPro domains:
  IPR019149 Alpha/beta hydrolase domain-containing protein 18 [PF09752] (17-112)

Organism: Cherax quadricarinatus (NCBI:txid27406)

Secondary structure (DSSP, 8-state):
--TTTTSSTT-EEEEEE-SSEEEEEEEEE-HHHHHSTTSS-HHHHEEEEEEEEESS-SSTT--EEEEPPPTT--SSHHHIIIIIHHHHHHH--EEEEEPPTTSGGGS-TT----

Radius of gyration: 15.46 Å; chains: 1; bounding box: 36×22×45 Å

Sequence (114 aa):
VNNLDRALPGLYFLEVDNGDHIIWEAEFMSPFVDHLPGLLPKESEKAAFQLVFPKVWRTHLKPTCLHLAGTGDHGFWRRKMLMVKPLLDESGIASAILENPFYGCRKPKDQLVY

pLDDT: mean 88.28, std 14.62, range [32.75, 98.38]